Protein AF-A0A914S0Q6-F1 (afdb_monomer)

pLDDT: mean 93.95, std 5.85, range [51.94, 97.75]

Mean predicted aligned error: 3.21 Å

Secondary structure (DSSP, 8-state):
--HHHHHHHHHHHHHHS--SHHHHHHSPP-GGG--HHHIIIIIHHHHHHHHHHHHSS--HHHHHHHHHHHHTT--HHHHHHHHHHHHTTHHHHHHHHHHHHHHHHHHHHHTT-S--

Structure (mmCIF, N/CA/C/O backbone):
data_AF-A0A914S0Q6-F1
#
_entry.id   AF-A0A914S0Q6-F1
#
loop_
_atom_site.group_PDB
_atom_site.id
_atom_site.type_symbol
_atom_site.label_atom_id
_atom_site.label_alt_id
_atom_site.label_comp_id
_atom_site.label_asym_id
_atom_site.label_entity_id
_atom_site.label_seq_id
_atom_site.pdbx_PDB_ins_code
_atom_site.Cartn_x
_atom_site.Cartn_y
_atom_site.Cartn_z
_atom_site.occupancy
_atom_site.B_iso_or_equiv
_atom_site.auth_seq_id
_atom_site.auth_comp_id
_atom_site.auth_asym_id
_atom_site.auth_atom_id
_atom_site.pdbx_PDB_model_num
ATOM 1 N N . MET A 1 1 ? 17.007 1.506 -22.655 1.00 70.44 1 MET A N 1
ATOM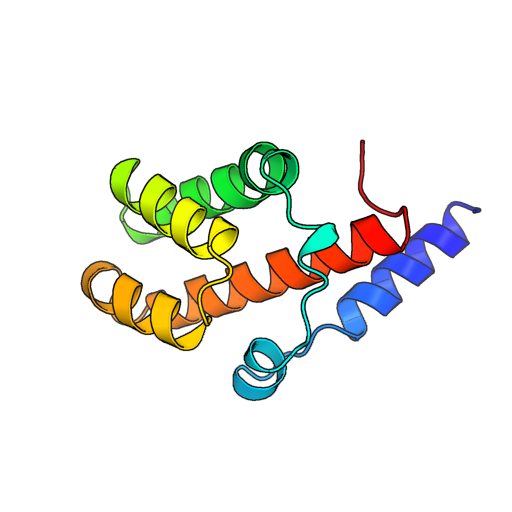 2 C CA . MET A 1 1 ? 15.605 1.908 -22.461 1.00 70.44 1 MET A CA 1
ATOM 3 C C . MET A 1 1 ? 15.502 3.384 -22.775 1.00 70.44 1 MET A C 1
ATOM 5 O O . MET A 1 1 ? 16.062 4.198 -22.043 1.00 70.44 1 MET A O 1
ATOM 9 N N . THR A 1 2 ? 14.873 3.718 -23.891 1.00 89.75 2 THR A N 1
ATOM 10 C CA . THR A 1 2 ? 14.576 5.104 -24.251 1.00 89.75 2 THR A CA 1
ATOM 11 C C . THR A 1 2 ? 13.483 5.662 -23.326 1.00 89.75 2 THR A C 1
ATOM 13 O O . THR A 1 2 ? 12.755 4.897 -22.681 1.00 89.75 2 THR A O 1
ATOM 16 N N . PRO A 1 3 ? 13.339 6.994 -23.216 1.00 88.88 3 PRO A N 1
ATOM 17 C CA . PRO A 1 3 ? 12.239 7.596 -22.462 1.00 88.88 3 PRO A CA 1
ATOM 18 C C . PRO A 1 3 ? 10.852 7.145 -22.950 1.00 88.88 3 PRO A C 1
ATOM 20 O O . PRO A 1 3 ? 9.942 6.972 -22.139 1.00 88.88 3 PRO A O 1
ATOM 23 N N . GLU A 1 4 ? 10.702 6.922 -24.256 1.00 91.69 4 GLU A N 1
ATOM 24 C CA . GLU A 1 4 ? 9.459 6.473 -24.892 1.00 91.69 4 GLU A CA 1
ATOM 25 C C . GLU A 1 4 ? 9.143 5.015 -24.550 1.00 91.69 4 GLU A C 1
ATOM 27 O O . GLU A 1 4 ? 8.035 4.726 -24.099 1.00 91.69 4 GLU A O 1
ATOM 32 N N . GLU A 1 5 ? 10.134 4.120 -24.643 1.00 91.81 5 GLU A N 1
ATOM 33 C CA . GLU A 1 5 ? 10.008 2.724 -24.205 1.00 91.81 5 GLU A CA 1
ATOM 34 C C . GLU A 1 5 ? 9.627 2.647 -22.724 1.00 91.81 5 GLU A C 1
ATOM 36 O O . GLU A 1 5 ? 8.695 1.937 -22.352 1.00 91.81 5 GLU A O 1
ATOM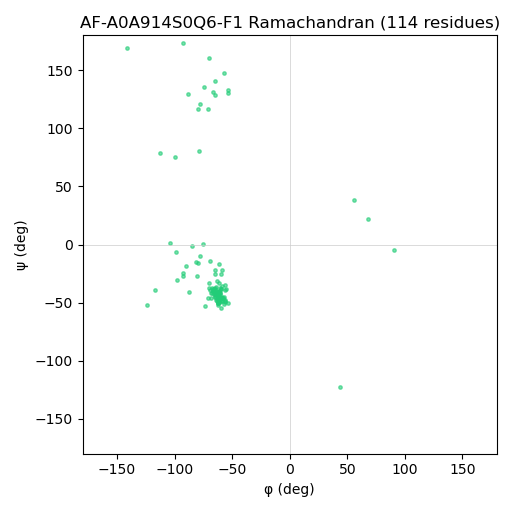 41 N N . ARG A 1 6 ? 10.291 3.438 -21.867 1.00 90.38 6 ARG A N 1
ATOM 42 C CA . ARG A 1 6 ? 9.985 3.483 -20.431 1.00 90.38 6 ARG A CA 1
ATOM 43 C C . ARG A 1 6 ? 8.543 3.908 -20.174 1.00 90.38 6 ARG A C 1
ATOM 45 O O . ARG A 1 6 ? 7.871 3.329 -19.322 1.00 90.38 6 ARG A O 1
ATOM 52 N N . LYS A 1 7 ? 8.077 4.943 -20.877 1.00 92.19 7 LYS A N 1
ATOM 53 C CA . LYS A 1 7 ? 6.711 5.456 -20.743 1.00 92.19 7 LYS A CA 1
ATOM 54 C C . LYS A 1 7 ? 5.688 4.407 -21.178 1.00 92.19 7 LYS A C 1
ATOM 56 O O . LYS A 1 7 ? 4.691 4.237 -20.479 1.00 92.19 7 LYS A O 1
ATOM 61 N N . GLN A 1 8 ? 5.951 3.700 -22.276 1.00 94.75 8 GLN A N 1
ATOM 62 C CA . GLN A 1 8 ? 5.081 2.629 -22.750 1.00 94.75 8 GLN A CA 1
ATOM 63 C C . GLN A 1 8 ? 5.003 1.490 -21.728 1.00 94.75 8 GLN A C 1
ATOM 65 O O . GLN A 1 8 ? 3.907 1.123 -21.326 1.00 94.75 8 GLN A O 1
ATOM 70 N N . MET A 1 9 ? 6.138 1.035 -21.189 1.00 94.06 9 MET A N 1
ATOM 71 C CA . MET A 1 9 ? 6.154 -0.021 -20.168 1.00 94.06 9 MET A CA 1
ATOM 72 C C . MET A 1 9 ? 5.388 0.359 -18.893 1.00 94.06 9 MET A C 1
ATOM 74 O O . MET A 1 9 ? 4.731 -0.488 -18.294 1.00 94.06 9 MET A O 1
ATOM 78 N N . ILE A 1 10 ? 5.458 1.624 -18.461 1.00 94.19 10 ILE A N 1
ATOM 79 C CA . ILE A 1 10 ? 4.678 2.110 -17.310 1.00 94.19 10 ILE A CA 1
ATOM 80 C C . ILE A 1 10 ? 3.179 2.084 -17.625 1.00 94.19 10 ILE A C 1
ATOM 82 O O . ILE A 1 10 ? 2.385 1.692 -16.771 1.00 94.19 10 ILE A O 1
ATOM 86 N N . LYS A 1 11 ? 2.788 2.499 -18.834 1.00 95.00 11 LYS A N 1
ATOM 87 C CA . LYS A 1 11 ? 1.390 2.460 -19.270 1.00 95.00 11 LYS A CA 1
ATOM 88 C C . LYS A 1 11 ? 0.872 1.020 -19.298 1.00 95.00 11 LYS A C 1
ATOM 90 O O . LYS A 1 11 ? -0.138 0.743 -18.658 1.00 95.00 11 LYS A O 1
ATOM 95 N N . ASP A 1 12 ? 1.610 0.116 -19.937 1.00 95.75 12 ASP A N 1
ATOM 96 C CA . ASP A 1 12 ? 1.261 -1.306 -20.029 1.00 95.75 12 ASP A CA 1
ATOM 97 C C . ASP A 1 12 ? 1.164 -1.945 -18.638 1.00 95.75 12 ASP A C 1
ATOM 99 O O . ASP A 1 12 ? 0.287 -2.764 -18.376 1.00 95.75 12 ASP A O 1
ATOM 103 N N . LEU A 1 13 ? 2.047 -1.554 -17.713 1.00 95.00 13 LEU A N 1
ATOM 104 C CA . LEU A 1 13 ? 1.980 -1.999 -16.326 1.00 95.00 13 LEU A CA 1
ATOM 105 C C . LEU A 1 13 ? 0.666 -1.572 -15.659 1.00 95.00 13 LEU A C 1
ATOM 107 O O . LEU A 1 13 ? 0.002 -2.401 -15.047 1.00 95.00 13 LEU A O 1
ATOM 111 N N . ILE A 1 14 ? 0.287 -0.297 -15.773 1.00 94.25 14 ILE A N 1
ATOM 112 C CA . ILE A 1 14 ? -0.948 0.219 -15.167 1.00 94.25 14 ILE A CA 1
ATOM 113 C C . ILE A 1 14 ? -2.177 -0.476 -15.761 1.00 94.25 14 ILE A C 1
ATOM 115 O O . ILE A 1 14 ? -3.074 -0.858 -15.012 1.00 94.25 14 ILE A O 1
ATOM 119 N N . GLU A 1 15 ? -2.206 -0.672 -17.080 1.00 95.19 15 GLU A N 1
ATOM 120 C CA . GLU A 1 15 ? -3.313 -1.330 -17.786 1.00 95.19 15 GLU A CA 1
ATOM 121 C C . GLU A 1 15 ? -3.470 -2.809 -17.405 1.00 95.19 15 GLU A C 1
ATOM 123 O O . GLU A 1 15 ? -4.573 -3.347 -17.468 1.00 95.19 15 GLU A O 1
ATOM 128 N N . ARG A 1 16 ? -2.394 -3.465 -16.956 1.00 94.69 16 ARG A N 1
ATOM 129 C CA . ARG A 1 16 ? -2.424 -4.860 -16.490 1.00 94.69 16 ARG A CA 1
ATOM 130 C C . ARG A 1 16 ? -2.942 -5.035 -15.065 1.00 94.69 16 ARG A C 1
ATOM 132 O O . ARG A 1 16 ? -3.230 -6.168 -14.685 1.00 94.69 16 ARG A O 1
ATOM 139 N N . ILE A 1 17 ? -3.019 -3.972 -14.263 1.00 96.25 17 ILE A N 1
ATOM 140 C CA . ILE A 1 17 ? -3.495 -4.072 -12.878 1.00 96.25 17 ILE A CA 1
ATOM 141 C C . ILE A 1 17 ? -5.024 -4.173 -12.892 1.00 96.25 17 ILE A C 1
ATOM 143 O O . ILE A 1 17 ? -5.672 -3.225 -13.350 1.00 96.25 17 ILE A O 1
ATOM 147 N N . PRO A 1 18 ? -5.614 -5.256 -12.347 1.00 96.75 18 PRO A N 1
ATOM 148 C CA . PRO A 1 18 ? -7.059 -5.429 -12.353 1.00 96.75 18 PRO A CA 1
ATOM 149 C C . PRO A 1 18 ? -7.801 -4.272 -11.682 1.00 96.75 18 PRO A C 1
ATOM 151 O O . PRO A 1 18 ? -7.318 -3.634 -10.739 1.00 96.75 18 PRO A O 1
ATOM 154 N N . THR A 1 19 ? -9.000 -3.994 -12.183 1.00 92.38 19 THR A N 1
ATOM 155 C CA . THR A 1 19 ? -9.909 -2.988 -11.620 1.00 92.38 19 THR A CA 1
ATOM 156 C C . THR A 1 19 ? -10.963 -3.613 -10.715 1.00 92.38 19 THR A C 1
ATOM 158 O O . THR A 1 19 ? -11.387 -2.960 -9.763 1.00 92.38 19 THR A O 1
ATOM 161 N N . ALA A 1 20 ? -11.362 -4.859 -10.986 1.00 95.56 20 ALA A N 1
ATOM 162 C CA . ALA A 1 20 ? -12.289 -5.616 -10.159 1.00 95.56 20 ALA A CA 1
ATOM 163 C C . ALA A 1 20 ? -11.598 -6.106 -8.880 1.00 95.56 20 ALA A C 1
ATOM 165 O O . ALA A 1 20 ? -10.479 -6.616 -8.929 1.00 95.56 20 ALA A O 1
ATOM 166 N N . LYS A 1 21 ? -12.274 -5.966 -7.734 1.00 94.88 21 LYS A N 1
ATOM 167 C CA . LYS A 1 21 ? -11.742 -6.326 -6.410 1.00 94.88 21 LYS A CA 1
ATOM 168 C C . LYS A 1 21 ? -11.284 -7.784 -6.344 1.00 94.88 21 LYS A C 1
ATOM 170 O O . LYS A 1 21 ? -10.166 -8.037 -5.911 1.00 94.88 21 LYS A O 1
ATOM 175 N N . ASP A 1 22 ? -12.115 -8.714 -6.804 1.00 96.25 22 ASP A N 1
ATOM 176 C CA . ASP A 1 22 ? -11.824 -10.147 -6.699 1.00 96.25 22 ASP A CA 1
ATOM 177 C C . ASP A 1 22 ? -10.598 -10.537 -7.538 1.00 96.25 22 ASP A C 1
ATOM 179 O O . ASP A 1 22 ? -9.703 -11.230 -7.058 1.00 96.25 22 ASP A O 1
ATOM 183 N N . GLU A 1 23 ? -10.498 -10.014 -8.764 1.00 97.31 23 GLU A N 1
ATOM 184 C CA . GLU A 1 23 ? -9.331 -10.213 -9.633 1.00 97.31 23 GLU A CA 1
ATOM 185 C C . GLU A 1 23 ? -8.071 -9.560 -9.059 1.00 97.31 23 GLU A C 1
ATOM 187 O O . GLU A 1 23 ? -6.978 -10.117 -9.138 1.00 97.31 23 GLU A O 1
ATOM 192 N N . LEU A 1 24 ? -8.223 -8.377 -8.462 1.00 97.38 24 LEU A N 1
ATOM 193 C CA . LEU A 1 24 ? -7.140 -7.641 -7.828 1.00 97.38 24 LEU A CA 1
ATOM 194 C C . LEU A 1 24 ? -6.592 -8.400 -6.614 1.00 97.38 24 LEU A C 1
ATOM 196 O O . LEU A 1 24 ? -5.377 -8.508 -6.461 1.00 97.38 24 LEU A O 1
ATOM 200 N N . PHE A 1 25 ? -7.468 -8.934 -5.761 1.00 97.50 25 PHE A N 1
ATOM 201 C CA . PHE A 1 25 ? -7.083 -9.696 -4.571 1.00 97.50 25 PHE A CA 1
ATOM 202 C C . PHE A 1 25 ? -6.477 -11.054 -4.939 1.00 97.50 25 PHE A C 1
ATOM 204 O O . PHE A 1 25 ? -5.544 -11.499 -4.275 1.00 97.50 25 PHE A O 1
ATOM 211 N N . ALA A 1 26 ? -6.937 -11.669 -6.032 1.00 97.00 26 ALA A N 1
ATOM 212 C CA . ALA A 1 26 ? -6.360 -12.895 -6.578 1.00 97.00 26 ALA A CA 1
ATOM 213 C C . ALA A 1 26 ? -5.055 -12.671 -7.371 1.00 97.00 26 ALA A C 1
ATOM 215 O O . ALA A 1 26 ? -4.385 -13.641 -7.737 1.00 97.00 26 ALA A O 1
ATOM 216 N N . PHE A 1 27 ? -4.680 -11.419 -7.663 1.00 96.75 27 PHE A N 1
ATOM 217 C CA . PHE A 1 27 ? -3.504 -11.123 -8.475 1.00 96.75 27 PHE A CA 1
ATOM 218 C C . PHE A 1 27 ? -2.209 -11.568 -7.766 1.00 96.75 27 PHE A C 1
ATOM 220 O O . PHE A 1 27 ? -1.960 -11.176 -6.621 1.00 96.75 27 PHE A O 1
ATOM 227 N N . PRO A 1 28 ? -1.329 -12.337 -8.433 1.00 93.25 28 PRO A N 1
ATOM 228 C CA . PRO A 1 28 ? -0.103 -12.829 -7.819 1.00 93.25 28 PRO A CA 1
ATOM 229 C C . PRO A 1 28 ? 0.911 -11.698 -7.602 1.00 93.25 28 PRO A C 1
ATOM 231 O O . PRO A 1 28 ? 1.441 -11.119 -8.550 1.00 93.25 28 PRO A O 1
ATOM 234 N N . ILE A 1 29 ? 1.234 -11.418 -6.338 1.00 94.25 29 ILE A N 1
ATOM 235 C CA . ILE A 1 29 ? 2.275 -10.451 -5.968 1.00 94.25 29 ILE A CA 1
ATOM 236 C C . ILE A 1 29 ? 3.637 -11.149 -5.895 1.00 94.25 29 ILE A C 1
ATOM 238 O O . ILE A 1 29 ? 3.815 -12.146 -5.190 1.00 94.25 29 ILE A O 1
ATOM 242 N N . HIS A 1 30 ? 4.642 -10.577 -6.562 1.00 92.44 30 HIS A N 1
ATOM 243 C CA . HIS A 1 30 ? 6.034 -10.998 -6.417 1.00 92.44 30 HIS A CA 1
ATOM 244 C C . HIS A 1 30 ? 6.612 -10.417 -5.118 1.00 92.44 30 HIS A C 1
ATOM 246 O O . HIS A 1 30 ? 7.300 -9.392 -5.111 1.00 92.44 30 HIS A O 1
ATOM 252 N N . TRP A 1 31 ? 6.308 -11.070 -3.993 1.00 94.12 31 TRP A N 1
ATOM 253 C CA . TRP A 1 31 ? 6.669 -10.622 -2.641 1.00 94.12 31 TRP A CA 1
ATOM 254 C C . TRP A 1 31 ? 8.173 -10.454 -2.409 1.00 94.12 31 TRP A C 1
ATOM 256 O O . TRP A 1 31 ? 8.586 -9.697 -1.542 1.00 94.12 31 TRP A O 1
ATOM 266 N N . ASN A 1 32 ? 9.005 -11.118 -3.204 1.00 93.25 32 ASN A N 1
ATOM 267 C CA . ASN A 1 32 ? 10.456 -10.936 -3.246 1.00 93.25 32 ASN A CA 1
ATOM 268 C C . ASN A 1 32 ? 10.889 -9.510 -3.645 1.00 93.25 32 ASN A C 1
ATOM 270 O O . ASN A 1 32 ? 12.026 -9.141 -3.372 1.00 93.25 32 ASN A O 1
ATOM 274 N N . TYR A 1 33 ? 10.003 -8.700 -4.235 1.00 92.62 33 TYR A N 1
ATOM 275 C CA . TYR A 1 33 ? 10.238 -7.271 -4.483 1.00 92.62 33 TYR A CA 1
ATOM 276 C C . TYR A 1 33 ? 9.587 -6.347 -3.443 1.00 92.62 33 TYR A C 1
ATOM 278 O O . TYR A 1 33 ? 9.840 -5.144 -3.47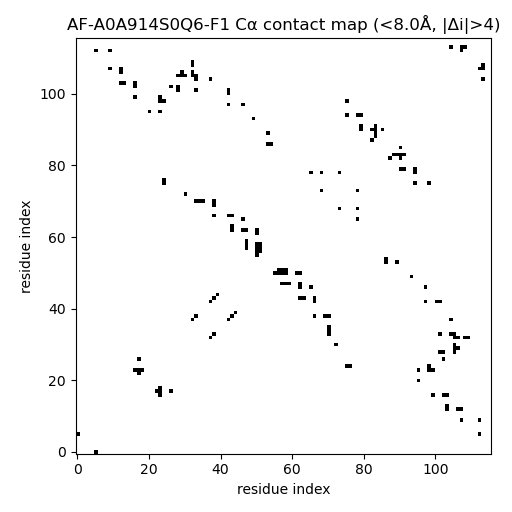6 1.00 92.62 33 TYR A O 1
ATOM 286 N N . VAL A 1 34 ? 8.783 -6.892 -2.524 1.00 93.06 34 VAL A N 1
ATOM 287 C CA . VAL A 1 34 ? 8.107 -6.173 -1.432 1.00 93.06 34 VAL A CA 1
ATOM 288 C C . VAL A 1 34 ? 8.920 -6.386 -0.154 1.00 93.06 34 VAL A C 1
ATOM 290 O O . VAL A 1 34 ? 8.587 -7.203 0.701 1.00 93.06 34 VAL A O 1
ATOM 293 N N . ASP A 1 35 ? 10.052 -5.692 -0.066 1.00 90.62 35 ASP A N 1
ATOM 294 C CA . ASP A 1 35 ? 10.940 -5.723 1.096 1.00 90.62 35 ASP A CA 1
ATOM 295 C C . ASP A 1 35 ? 10.625 -4.597 2.089 1.00 90.62 35 ASP A C 1
ATOM 297 O O . ASP A 1 35 ? 9.825 -3.695 1.827 1.00 90.62 35 ASP A O 1
ATOM 301 N N . LYS A 1 36 ? 11.294 -4.631 3.247 1.00 91.31 36 LYS A N 1
ATOM 302 C CA . LYS A 1 36 ? 11.153 -3.595 4.275 1.00 91.31 36 LYS A CA 1
ATOM 303 C C . LYS A 1 36 ? 11.436 -2.195 3.718 1.00 91.31 36 LYS A C 1
ATOM 305 O O . LYS A 1 36 ? 10.720 -1.258 4.039 1.00 91.31 36 LYS A O 1
ATOM 310 N N . THR A 1 37 ? 12.418 -2.059 2.828 1.00 92.19 37 THR A N 1
ATOM 311 C CA . THR A 1 37 ? 12.750 -0.776 2.196 1.00 92.19 37 THR A CA 1
ATOM 312 C C . THR A 1 37 ? 11.600 -0.235 1.345 1.00 92.19 37 THR A C 1
ATOM 314 O O . THR A 1 37 ? 11.300 0.953 1.424 1.00 92.19 37 THR A O 1
ATOM 317 N N . LEU A 1 38 ? 10.923 -1.077 0.555 1.00 92.25 38 LEU A N 1
ATOM 318 C CA . LEU A 1 38 ? 9.720 -0.686 -0.187 1.00 92.25 38 LEU A CA 1
ATOM 319 C C . LEU A 1 38 ? 8.611 -0.237 0.753 1.00 92.25 38 LEU A C 1
ATOM 321 O O . LEU A 1 38 ? 7.959 0.777 0.499 1.00 92.25 38 LEU A O 1
ATOM 325 N N . VAL A 1 39 ? 8.395 -1.001 1.822 1.00 94.75 39 VAL A N 1
ATOM 326 C CA . VAL A 1 39 ? 7.350 -0.697 2.793 1.00 94.75 39 VAL A CA 1
ATOM 327 C C . VAL A 1 39 ? 7.630 0.654 3.444 1.00 94.75 39 VAL A C 1
ATOM 329 O O . VAL A 1 39 ? 6.781 1.535 3.367 1.00 94.75 39 VAL A O 1
ATOM 332 N N . ASP A 1 40 ? 8.839 0.876 3.950 1.00 95.12 40 ASP A N 1
ATOM 333 C CA . ASP A 1 40 ? 9.218 2.115 4.632 1.00 95.12 40 ASP A CA 1
ATOM 334 C C . ASP A 1 40 ? 9.203 3.343 3.700 1.00 95.12 40 ASP A C 1
ATOM 336 O O . ASP A 1 40 ? 8.805 4.429 4.115 1.00 95.12 40 ASP A O 1
ATOM 340 N N . GLN A 1 41 ? 9.608 3.197 2.431 1.00 94.19 41 GLN A N 1
ATOM 341 C CA . GLN A 1 41 ? 9.748 4.332 1.503 1.00 94.19 41 GLN A CA 1
ATOM 342 C C . GLN A 1 41 ? 8.506 4.627 0.655 1.00 94.19 41 GLN A C 1
ATOM 344 O O . GLN A 1 41 ? 8.369 5.739 0.141 1.00 94.19 41 GLN A O 1
ATOM 349 N N . ARG A 1 42 ? 7.632 3.639 0.430 1.00 94.75 42 ARG A N 1
ATOM 350 C CA . ARG A 1 42 ? 6.498 3.757 -0.506 1.00 94.75 42 ARG A CA 1
ATOM 351 C C . ARG A 1 42 ? 5.169 3.466 0.171 1.00 94.75 42 ARG A C 1
ATOM 353 O O . ARG A 1 42 ? 4.263 4.292 0.089 1.00 94.75 42 ARG A O 1
ATOM 360 N N . VAL A 1 43 ? 5.056 2.324 0.850 1.00 95.12 43 VAL A N 1
ATOM 361 C CA . VAL A 1 43 ? 3.784 1.875 1.439 1.00 95.12 43 VAL A CA 1
ATOM 362 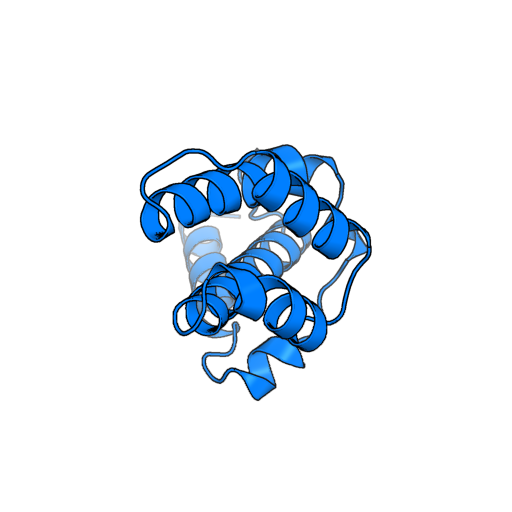C C . VAL A 1 43 ? 3.439 2.703 2.671 1.00 95.12 43 VAL A C 1
ATOM 364 O O . VAL A 1 43 ? 2.369 3.296 2.706 1.00 95.12 43 VAL A O 1
ATOM 367 N N . LYS A 1 44 ? 4.350 2.822 3.640 1.00 97.00 44 LYS A N 1
ATOM 368 C CA . LYS A 1 44 ? 4.132 3.539 4.901 1.00 97.00 44 LYS A CA 1
ATOM 369 C C . LYS A 1 44 ? 3.758 5.015 4.693 1.00 97.00 44 LYS A C 1
ATOM 371 O O . LYS A 1 44 ? 2.755 5.428 5.271 1.00 97.00 44 LYS A O 1
ATOM 376 N N . PRO A 1 45 ? 4.437 5.803 3.831 1.00 97.44 45 PRO A N 1
ATOM 377 C CA . PRO A 1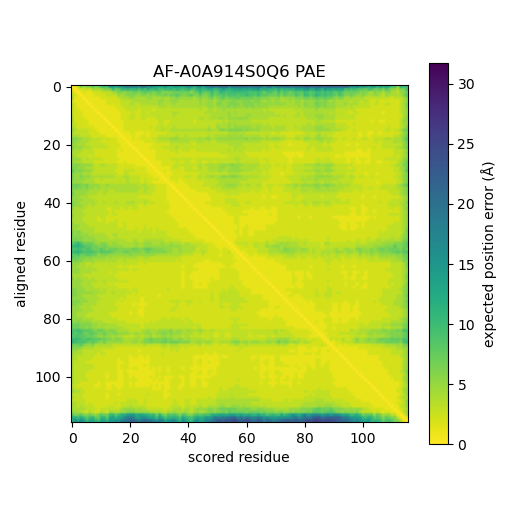 45 ? 4.024 7.182 3.557 1.00 97.44 45 PRO A CA 1
ATOM 378 C C . PRO A 1 45 ? 2.647 7.276 2.891 1.00 97.44 45 PRO A C 1
ATOM 380 O O . PRO A 1 45 ? 1.874 8.186 3.184 1.00 97.44 45 PRO A O 1
ATOM 383 N N . TRP A 1 46 ? 2.322 6.334 1.999 1.00 97.75 46 TRP A N 1
ATOM 384 C CA . TRP A 1 46 ? 1.011 6.294 1.356 1.00 97.75 46 TRP A CA 1
ATOM 385 C C . TRP A 1 46 ? -0.097 5.932 2.350 1.00 97.75 46 TRP A C 1
ATOM 387 O O . TRP A 1 46 ? -1.124 6.608 2.381 1.00 97.75 46 TRP A O 1
ATOM 397 N N . VAL A 1 47 ? 0.130 4.909 3.181 1.00 97.38 47 VAL A N 1
ATOM 398 C CA . VAL A 1 47 ? -0.798 4.458 4.225 1.00 97.38 47 VAL A CA 1
ATOM 399 C C . VAL A 1 47 ? -1.016 5.572 5.239 1.00 97.38 47 VAL A C 1
ATOM 401 O O . VAL A 1 47 ? -2.159 5.938 5.463 1.00 97.38 47 VAL A O 1
ATOM 404 N N . SER A 1 48 ? 0.052 6.174 5.771 1.00 97.69 48 SER A N 1
ATOM 405 C CA . SER A 1 48 ? -0.029 7.301 6.709 1.00 97.69 48 SER A CA 1
ATOM 406 C C . SER A 1 48 ? -0.879 8.439 6.159 1.00 97.69 48 SER A C 1
ATOM 408 O O . SER A 1 48 ? -1.851 8.828 6.800 1.00 97.69 48 SER A O 1
ATOM 410 N N . LYS A 1 49 ? -0.610 8.881 4.924 1.00 97.50 49 LYS A N 1
ATOM 411 C CA . LYS A 1 49 ? -1.427 9.911 4.280 1.00 97.50 49 LYS A CA 1
ATOM 412 C C . LYS A 1 49 ? -2.899 9.506 4.186 1.00 97.50 49 LYS A C 1
ATOM 414 O O . LYS A 1 49 ? -3.775 10.315 4.454 1.00 97.50 49 LYS A O 1
ATOM 419 N N . LYS A 1 50 ? -3.179 8.267 3.777 1.00 96.94 50 LYS A N 1
ATOM 420 C CA . LYS A 1 50 ? -4.553 7.789 3.588 1.00 96.94 50 LYS A CA 1
ATOM 421 C C . LYS A 1 50 ? -5.307 7.657 4.902 1.00 96.94 50 LYS A C 1
ATOM 423 O O . LYS A 1 50 ? -6.455 8.066 4.952 1.00 96.94 50 LYS A O 1
ATOM 428 N N . ILE A 1 51 ? -4.668 7.137 5.943 1.00 95.19 51 ILE A N 1
ATOM 429 C CA . ILE A 1 51 ? -5.255 7.054 7.278 1.00 95.19 51 ILE A CA 1
ATOM 430 C C . ILE A 1 51 ? -5.604 8.454 7.795 1.00 95.19 51 ILE A C 1
ATOM 432 O O . ILE A 1 51 ? -6.734 8.667 8.218 1.00 95.19 51 ILE A O 1
ATOM 436 N N . THR A 1 52 ? -4.704 9.430 7.653 1.00 96.12 52 THR A N 1
ATOM 437 C CA . THR A 1 52 ? -5.000 10.823 8.022 1.00 96.12 52 THR A CA 1
ATOM 438 C C . THR A 1 52 ? -6.115 11.438 7.180 1.00 96.12 52 THR A C 1
ATOM 440 O O . THR A 1 52 ? -6.966 12.126 7.732 1.00 96.12 52 THR A O 1
ATOM 443 N N . ASP A 1 53 ? -6.172 11.158 5.872 1.00 95.38 53 ASP A N 1
ATOM 444 C CA . ASP A 1 53 ? -7.273 11.614 5.009 1.00 95.38 53 ASP A CA 1
ATOM 445 C C . ASP A 1 53 ? -8.640 11.050 5.464 1.00 95.38 53 ASP A C 1
ATOM 447 O O . ASP A 1 53 ? -9.657 11.717 5.285 1.00 95.38 53 ASP A O 1
ATOM 451 N N . TYR A 1 54 ? -8.674 9.828 6.013 1.00 93.25 54 TYR A N 1
ATOM 452 C CA . TYR A 1 54 ? -9.910 9.150 6.423 1.00 93.25 54 TYR A CA 1
ATOM 453 C C . TYR A 1 54 ? -10.356 9.488 7.849 1.00 93.25 54 TYR A C 1
ATOM 455 O O . TYR A 1 54 ? -11.546 9.676 8.078 1.00 93.25 54 TYR A O 1
ATOM 463 N N . ILE A 1 55 ? -9.419 9.573 8.795 1.00 91.62 55 ILE A N 1
ATOM 464 C CA . ILE A 1 55 ? -9.715 9.792 10.221 1.00 91.62 55 ILE A CA 1
ATOM 465 C C . ILE A 1 55 ? -9.689 11.290 10.574 1.00 91.62 55 ILE A C 1
ATOM 467 O O . ILE A 1 55 ? -10.393 11.734 11.476 1.00 91.62 55 ILE A O 1
ATOM 471 N N . GLY A 1 56 ? -8.917 12.095 9.840 1.00 93.94 56 GLY A N 1
ATOM 472 C CA . GLY A 1 56 ? -8.701 13.517 10.122 1.00 93.94 56 GLY A CA 1
ATOM 473 C C . GLY A 1 56 ? -7.500 13.799 11.030 1.00 93.94 56 GLY A C 1
ATOM 474 O O . GLY A 1 56 ? -7.147 14.963 11.217 1.00 93.94 56 GLY A O 1
ATOM 475 N N . GLU A 1 57 ? -6.839 12.760 11.547 1.00 93.75 57 GLU A N 1
ATOM 476 C CA . GLU A 1 57 ? -5.639 12.867 12.381 1.00 93.75 57 GLU A CA 1
ATOM 477 C C . GLU A 1 57 ? -4.604 11.770 12.085 1.00 93.75 57 GLU A C 1
ATOM 479 O O . GLU A 1 57 ? -4.836 10.836 11.314 1.00 93.75 57 GLU A O 1
ATOM 484 N N . GLU A 1 58 ? -3.400 11.920 12.634 1.00 90.81 58 GLU A N 1
ATOM 485 C CA . GLU A 1 58 ? -2.340 10.925 12.481 1.00 90.81 58 GLU A CA 1
ATOM 486 C C . GLU A 1 58 ? -2.540 9.753 13.444 1.00 90.81 58 GLU A C 1
ATOM 488 O O . GLU A 1 58 ? -2.391 9.897 14.652 1.00 90.81 58 GLU A O 1
ATOM 493 N N . GLU A 1 59 ? -2.765 8.560 12.895 1.00 95.44 59 GLU A N 1
ATOM 494 C CA . GLU A 1 59 ? -2.901 7.323 13.671 1.00 95.44 59 GLU A CA 1
ATOM 495 C C . GLU A 1 59 ? -1.727 6.372 13.414 1.00 95.44 59 GLU A C 1
ATOM 497 O O . GLU A 1 59 ? -1.811 5.414 12.640 1.00 95.44 59 GLU A O 1
ATOM 502 N N . ALA A 1 60 ? -0.586 6.642 14.059 1.00 95.62 60 ALA A N 1
ATOM 503 C CA . ALA A 1 60 ? 0.658 5.892 13.845 1.00 95.62 60 ALA A CA 1
ATOM 504 C C . ALA A 1 60 ? 0.522 4.387 14.145 1.00 95.62 60 ALA A C 1
ATOM 506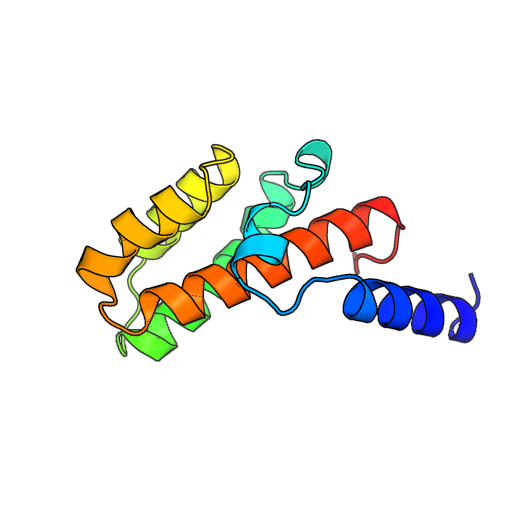 O O . ALA A 1 60 ? 1.100 3.564 13.435 1.00 95.62 60 ALA A O 1
ATOM 507 N N . SER A 1 61 ? -0.278 4.024 15.153 1.00 96.00 61 SER A N 1
ATOM 508 C CA . SER A 1 61 ? -0.511 2.626 15.536 1.00 96.00 61 SER A CA 1
ATOM 509 C C . SER A 1 61 ? -1.192 1.824 14.417 1.00 96.00 61 SER A C 1
ATOM 511 O O . SER A 1 61 ? -0.770 0.711 14.101 1.00 96.00 61 SER A O 1
ATOM 513 N N . LEU A 1 62 ? -2.190 2.418 13.755 1.00 95.44 62 LEU A N 1
ATOM 514 C CA . LEU A 1 62 ? -2.894 1.817 12.626 1.00 95.44 62 LEU A CA 1
ATOM 515 C C . LEU A 1 62 ? -1.997 1.728 11.388 1.00 95.44 62 LEU A C 1
ATOM 517 O O . LEU A 1 62 ? -2.013 0.723 10.674 1.00 95.44 62 LEU A O 1
ATOM 521 N N . VAL A 1 63 ? -1.178 2.755 11.149 1.00 97.19 63 VAL A N 1
ATOM 522 C CA . VAL A 1 63 ? -0.190 2.753 10.062 1.00 97.19 63 VAL A CA 1
ATOM 523 C C . VAL A 1 63 ? 0.805 1.606 10.232 1.00 97.19 63 VAL A C 1
ATOM 525 O O . VAL A 1 63 ? 1.040 0.858 9.279 1.00 97.19 63 VAL A O 1
ATOM 528 N N . ASP A 1 64 ? 1.373 1.451 11.429 1.00 96.69 64 ASP A N 1
ATOM 529 C CA . ASP A 1 64 ? 2.327 0.381 11.725 1.00 96.69 64 ASP A CA 1
ATOM 530 C C . ASP A 1 64 ? 1.662 -0.998 11.620 1.00 96.69 64 ASP A C 1
ATOM 532 O O . ASP A 1 64 ? 2.203 -1.880 10.950 1.00 96.69 64 ASP A O 1
ATOM 536 N N . PHE A 1 65 ? 0.439 -1.153 12.139 1.00 96.75 65 PHE A N 1
ATOM 537 C CA . PHE A 1 65 ? -0.349 -2.380 12.001 1.00 96.75 65 PHE A CA 1
ATOM 538 C C . PHE A 1 65 ? -0.559 -2.790 10.534 1.00 96.75 65 PHE A C 1
ATOM 540 O O . PHE A 1 65 ? -0.317 -3.943 10.166 1.00 96.75 65 PHE A O 1
ATOM 547 N N . VAL A 1 66 ? -0.962 -1.861 9.659 1.00 96.50 66 VAL A N 1
ATOM 548 C CA . VAL A 1 66 ? -1.122 -2.146 8.221 1.00 96.50 66 VAL A CA 1
ATOM 549 C C . VAL A 1 66 ? 0.217 -2.538 7.589 1.00 96.50 66 VAL A C 1
ATOM 551 O O . VAL A 1 66 ? 0.280 -3.509 6.830 1.00 96.50 66 VAL A O 1
ATOM 554 N N . CYS A 1 67 ? 1.301 -1.826 7.908 1.00 97.00 67 CYS A N 1
ATOM 555 C CA . CYS A 1 67 ? 2.630 -2.132 7.375 1.00 97.00 67 CYS A CA 1
ATOM 556 C C . CYS A 1 67 ? 3.103 -3.537 7.784 1.00 97.00 67 CYS A C 1
ATOM 558 O O . CYS A 1 67 ? 3.621 -4.281 6.948 1.00 97.00 67 CYS A O 1
ATOM 560 N N . GLU A 1 68 ? 2.872 -3.942 9.034 1.00 96.75 68 GLU A N 1
ATOM 561 C CA . GLU A 1 68 ? 3.187 -5.287 9.525 1.00 96.75 68 GLU A CA 1
ATOM 562 C C . GLU A 1 68 ? 2.404 -6.377 8.788 1.00 96.75 68 GLU A C 1
ATOM 564 O O . GLU A 1 68 ? 2.969 -7.417 8.427 1.00 96.75 68 GLU A O 1
ATOM 569 N N . LYS A 1 69 ? 1.118 -6.143 8.499 1.00 96.56 69 LYS A N 1
ATOM 570 C CA . LYS A 1 69 ? 0.285 -7.085 7.735 1.00 96.56 69 LYS A CA 1
ATOM 571 C C . LYS A 1 69 ? 0.801 -7.282 6.315 1.00 96.56 69 LYS A C 1
ATOM 573 O O . LYS A 1 69 ? 0.832 -8.423 5.844 1.00 96.56 69 LYS A O 1
ATOM 578 N N . VAL A 1 70 ? 1.243 -6.203 5.666 1.00 96.19 70 VAL A N 1
ATOM 579 C CA . VAL A 1 70 ? 1.861 -6.240 4.332 1.00 96.19 70 VAL A CA 1
ATOM 580 C C . VAL A 1 70 ? 3.175 -7.022 4.363 1.00 96.19 70 VAL A C 1
ATOM 582 O O . VAL A 1 70 ? 3.361 -7.921 3.545 1.00 96.19 70 VAL A O 1
ATOM 585 N N . ILE A 1 71 ? 4.063 -6.749 5.327 1.00 94.62 71 ILE A N 1
ATOM 586 C CA . ILE A 1 71 ? 5.336 -7.482 5.488 1.00 94.62 71 ILE A CA 1
ATOM 587 C C . ILE A 1 71 ? 5.084 -8.975 5.732 1.00 94.62 71 ILE A C 1
ATOM 589 O O . ILE A 1 71 ? 5.786 -9.831 5.189 1.00 94.62 71 ILE A O 1
ATOM 593 N N . SER A 1 72 ? 4.042 -9.289 6.502 1.00 95.88 72 SER A N 1
ATOM 594 C CA . SER A 1 72 ? 3.616 -10.659 6.801 1.00 95.88 72 SER A CA 1
ATOM 595 C C . SER A 1 72 ? 2.899 -11.344 5.633 1.00 95.88 72 SER A C 1
ATOM 597 O O . SER A 1 72 ? 2.495 -12.497 5.771 1.00 95.88 72 SER A O 1
ATOM 599 N N . LYS A 1 73 ? 2.746 -10.664 4.485 1.00 95.94 73 LYS A N 1
ATOM 600 C CA . LYS A 1 73 ? 2.074 -11.176 3.278 1.00 95.94 73 LYS A CA 1
ATOM 601 C C . LYS A 1 73 ? 0.651 -11.644 3.582 1.00 95.94 73 LYS A C 1
ATOM 603 O O . LYS A 1 73 ? 0.204 -12.682 3.098 1.00 95.94 73 LYS A O 1
ATOM 608 N N . THR A 1 74 ? -0.027 -10.899 4.453 1.00 96.81 74 THR A N 1
ATOM 609 C CA . THR A 1 74 ? -1.378 -11.236 4.897 1.00 96.81 74 THR A CA 1
ATOM 610 C C . THR A 1 74 ? -2.340 -11.144 3.721 1.00 96.81 74 THR A C 1
ATOM 612 O O . THR A 1 74 ? -2.237 -10.236 2.898 1.00 96.81 74 THR A O 1
ATOM 615 N N . ASP A 1 75 ? -3.284 -12.081 3.669 1.00 96.50 75 ASP A N 1
ATOM 616 C CA . ASP A 1 75 ? -4.361 -12.080 2.688 1.00 96.50 75 ASP A CA 1
ATOM 617 C C . ASP A 1 75 ? -5.132 -10.738 2.700 1.00 96.50 75 ASP A C 1
ATOM 619 O O . ASP A 1 75 ? -5.481 -10.247 3.782 1.00 96.50 75 ASP A O 1
ATOM 623 N N . PRO A 1 76 ? -5.398 -10.124 1.531 1.00 97.00 76 PRO A N 1
ATOM 624 C CA . PRO A 1 76 ? -6.021 -8.805 1.451 1.00 97.00 76 PRO A CA 1
ATOM 625 C C . PRO A 1 76 ? -7.435 -8.776 2.034 1.00 97.00 76 PRO A C 1
ATOM 627 O O . PRO A 1 76 ? -7.827 -7.760 2.609 1.00 97.00 76 PRO A O 1
ATOM 630 N N . GLN A 1 77 ? -8.187 -9.879 1.956 1.00 97.06 77 GLN A N 1
ATOM 631 C CA . GLN A 1 77 ? -9.516 -9.968 2.554 1.00 97.06 77 GLN A CA 1
ATOM 632 C C . GLN A 1 77 ? -9.424 -9.932 4.081 1.00 97.06 77 GLN A C 1
ATOM 634 O O . GLN A 1 77 ? -10.243 -9.286 4.732 1.00 97.06 77 GLN A O 1
ATOM 639 N N . LYS A 1 78 ? -8.396 -10.562 4.658 1.00 97.06 78 LYS A N 1
ATOM 640 C CA . LYS A 1 78 ? -8.143 -10.491 6.101 1.00 97.06 78 LYS A CA 1
ATOM 641 C C . LYS A 1 78 ? -7.720 -9.089 6.542 1.00 97.06 78 LYS A C 1
ATOM 643 O O . LYS A 1 78 ? -8.206 -8.616 7.563 1.00 97.06 78 LYS A O 1
ATOM 648 N N . ILE A 1 79 ? -6.864 -8.411 5.770 1.00 97.00 79 ILE A N 1
ATOM 649 C CA . ILE A 1 79 ? -6.513 -7.006 6.041 1.00 97.00 79 ILE A CA 1
ATOM 650 C C . ILE A 1 79 ? -7.772 -6.137 6.005 1.00 97.00 79 ILE A C 1
ATOM 652 O O . ILE A 1 79 ? -7.988 -5.343 6.913 1.00 97.00 79 ILE A O 1
ATOM 656 N N . LEU A 1 80 ? -8.623 -6.313 4.992 1.00 97.38 80 LEU A N 1
ATOM 657 C CA . LEU A 1 80 ? -9.889 -5.596 4.882 1.00 97.38 80 LEU A CA 1
ATOM 658 C C . LEU A 1 80 ? -10.775 -5.805 6.112 1.00 97.38 80 LEU A C 1
ATOM 660 O O . LEU A 1 80 ? -11.230 -4.826 6.689 1.00 97.38 80 LEU A O 1
ATOM 664 N N . SER A 1 81 ? -10.977 -7.049 6.547 1.00 96.62 81 SER A N 1
ATOM 665 C CA . SER A 1 81 ? -11.770 -7.337 7.746 1.00 96.62 81 SER A CA 1
ATOM 666 C C . SER A 1 81 ? -11.194 -6.702 9.015 1.00 96.62 81 SER A C 1
ATOM 668 O O . SER A 1 81 ? -11.957 -6.158 9.807 1.00 96.62 81 SER A O 1
ATOM 670 N N . ASP A 1 82 ? -9.871 -6.733 9.197 1.00 95.50 82 ASP A N 1
ATOM 671 C CA . ASP A 1 82 ? -9.220 -6.136 10.369 1.00 95.50 82 ASP A CA 1
ATOM 672 C C . ASP A 1 82 ? -9.368 -4.598 10.380 1.00 95.50 82 ASP A C 1
ATOM 674 O O . ASP A 1 82 ? -9.602 -4.003 11.430 1.00 95.50 82 ASP A O 1
ATOM 678 N N . ILE A 1 83 ? -9.255 -3.952 9.213 1.00 94.50 83 ILE A N 1
ATOM 679 C CA . ILE A 1 83 ? -9.320 -2.487 9.063 1.00 94.50 83 ILE A CA 1
ATOM 680 C C . ILE A 1 83 ? -10.761 -1.960 9.044 1.00 94.50 83 ILE A C 1
ATOM 682 O O . ILE A 1 83 ? -11.003 -0.832 9.472 1.00 94.50 83 ILE A O 1
ATOM 686 N N . ALA A 1 84 ? -11.728 -2.772 8.612 1.00 95.38 84 ALA A N 1
ATOM 687 C CA . ALA A 1 84 ? -13.148 -2.416 8.613 1.00 95.38 84 ALA A CA 1
ATOM 688 C C . ALA A 1 84 ? -13.687 -2.097 10.013 1.00 95.38 84 ALA A C 1
ATOM 690 O O . ALA A 1 84 ? -14.620 -1.320 10.124 1.00 95.38 84 ALA A O 1
ATOM 691 N N . MET A 1 85 ? -13.077 -2.621 11.082 1.00 91.44 85 MET A N 1
ATOM 692 C CA . MET A 1 85 ? -13.458 -2.271 12.459 1.00 91.44 85 MET A CA 1
ATOM 693 C C . MET A 1 85 ? -13.111 -0.825 12.852 1.00 91.44 85 MET A C 1
ATOM 695 O O . MET A 1 85 ? -13.547 -0.370 13.906 1.00 91.44 85 MET A O 1
ATOM 699 N N . VAL A 1 86 ? -12.273 -0.142 12.063 1.00 91.69 86 VAL A N 1
ATOM 700 C CA . VAL A 1 86 ? -11.787 1.218 12.344 1.00 91.69 86 VAL A CA 1
ATOM 701 C C . VAL A 1 86 ? -12.237 2.213 11.277 1.00 91.69 86 VAL A C 1
ATOM 703 O O . VAL A 1 86 ? -12.563 3.346 11.608 1.00 91.69 86 VAL A O 1
ATOM 706 N N . LEU A 1 87 ? -12.230 1.808 10.002 1.00 93.12 87 LEU A N 1
ATOM 707 C CA . LEU A 1 87 ? -12.568 2.680 8.869 1.00 93.12 87 LEU A CA 1
ATOM 708 C C . LEU A 1 87 ? -13.968 2.435 8.284 1.00 93.12 87 LEU A C 1
ATOM 710 O O . LEU A 1 87 ? -14.309 3.081 7.295 1.00 93.12 87 LEU A O 1
ATOM 714 N N . ASP A 1 88 ? -14.749 1.507 8.844 1.00 92.88 88 ASP A N 1
ATOM 715 C CA . ASP A 1 88 ? -16.094 1.144 8.380 1.00 92.88 88 ASP A CA 1
ATOM 716 C C . ASP A 1 88 ? -16.163 1.016 6.839 1.00 92.88 88 ASP A C 1
ATOM 718 O O . ASP A 1 88 ? -15.396 0.259 6.229 1.00 92.88 88 ASP A O 1
ATOM 722 N N . ASP A 1 89 ? -17.044 1.786 6.194 1.00 90.56 89 ASP A N 1
ATOM 723 C CA . ASP A 1 89 ? -17.308 1.753 4.751 1.00 90.56 89 ASP A CA 1
ATOM 724 C C . ASP A 1 89 ? -16.099 2.182 3.888 1.00 90.56 89 ASP A C 1
ATOM 726 O O . ASP A 1 89 ? -15.992 1.794 2.721 1.00 90.56 89 ASP A O 1
ATOM 730 N N . GLU A 1 90 ? -15.141 2.934 4.443 1.00 93.75 90 GLU A N 1
ATOM 731 C CA . GLU A 1 90 ? -13.944 3.390 3.716 1.00 93.75 90 GLU A CA 1
ATOM 732 C C . GLU A 1 90 ? -12.845 2.318 3.634 1.00 93.75 90 GLU A C 1
ATOM 734 O O . GLU A 1 90 ? -11.926 2.414 2.806 1.00 93.75 90 GLU A O 1
ATOM 739 N N . ALA A 1 91 ? -12.937 1.257 4.443 1.00 95.94 91 ALA A N 1
ATOM 740 C CA . ALA A 1 91 ? -11.917 0.214 4.506 1.00 95.94 91 ALA A CA 1
ATOM 741 C C . ALA A 1 91 ? -11.727 -0.505 3.163 1.00 95.94 91 ALA A C 1
ATOM 743 O O . ALA A 1 91 ? -10.594 -0.779 2.756 1.00 95.94 91 ALA A O 1
ATOM 744 N N . GLU A 1 92 ? -12.813 -0.782 2.435 1.00 96.12 92 GLU A N 1
ATOM 745 C CA . GLU A 1 92 ? -12.729 -1.468 1.142 1.00 96.12 92 GLU A CA 1
ATOM 746 C C . GLU A 1 92 ? -11.953 -0.637 0.122 1.00 96.12 92 GLU A C 1
ATOM 748 O O . GLU A 1 92 ? -11.014 -1.129 -0.512 1.00 96.12 92 GLU A O 1
ATOM 753 N N . VAL A 1 93 ? -12.299 0.644 0.009 1.00 96.19 93 VAL A N 1
ATOM 754 C CA . VAL A 1 93 ? -11.642 1.573 -0.912 1.00 96.19 93 VAL A CA 1
ATOM 755 C C . VAL A 1 93 ? -10.166 1.731 -0.550 1.00 96.19 93 VAL A C 1
ATOM 757 O O . VAL A 1 93 ? -9.310 1.753 -1.444 1.00 96.19 93 VAL A O 1
ATOM 760 N N . PHE A 1 94 ? -9.855 1.809 0.745 1.00 97.31 94 PHE A N 1
ATOM 761 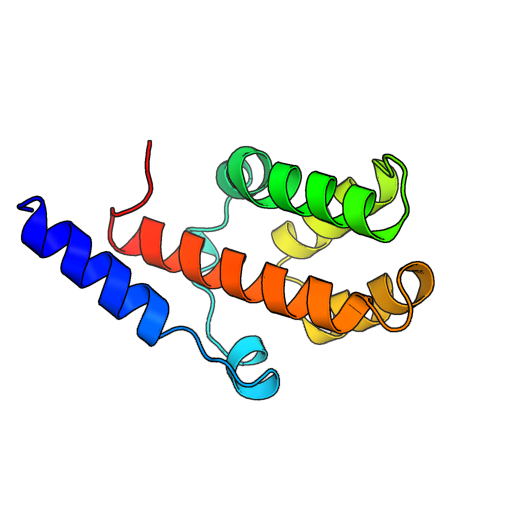C CA . PHE A 1 94 ? -8.486 1.867 1.244 1.00 97.31 94 PHE A CA 1
ATOM 762 C C . PHE A 1 94 ? -7.680 0.626 0.837 1.00 97.31 94 PHE A C 1
ATOM 764 O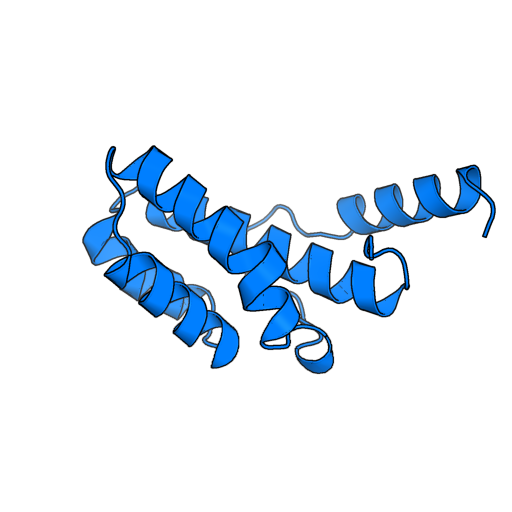 O . PHE A 1 94 ? -6.640 0.766 0.184 1.00 97.31 94 PHE A O 1
ATOM 771 N N . VAL A 1 95 ? -8.167 -0.583 1.143 1.00 97.50 95 VAL A N 1
ATOM 772 C CA . VAL A 1 95 ? -7.435 -1.829 0.859 1.00 97.50 95 VAL A CA 1
ATOM 773 C C . VAL A 1 95 ? -7.301 -2.071 -0.642 1.00 97.50 95 VAL A C 1
ATOM 775 O O . VAL A 1 95 ? -6.217 -2.430 -1.097 1.00 97.50 95 VAL A O 1
ATOM 778 N N . VAL A 1 96 ? -8.336 -1.794 -1.442 1.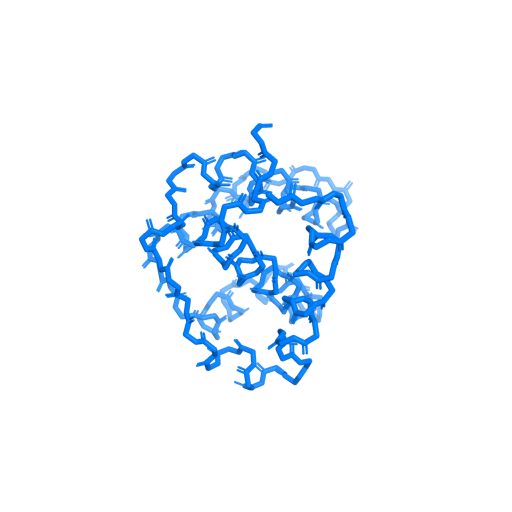00 97.56 96 VAL A N 1
ATOM 779 C CA . VAL A 1 96 ? -8.260 -1.889 -2.910 1.00 97.56 96 VAL A CA 1
ATOM 780 C C . VAL A 1 96 ? -7.168 -0.972 -3.458 1.00 97.56 96 VAL A C 1
ATOM 782 O O . VAL A 1 96 ? -6.322 -1.404 -4.244 1.00 97.56 96 VAL A O 1
ATOM 785 N N . LYS A 1 97 ? -7.126 0.298 -3.037 1.00 97.38 97 LYS A N 1
ATOM 786 C CA . LYS A 1 97 ? -6.091 1.230 -3.510 1.00 97.38 97 LYS A CA 1
ATOM 787 C C . LYS A 1 97 ? -4.694 0.824 -3.035 1.00 97.38 97 LYS A C 1
ATOM 789 O O . LYS A 1 97 ? -3.744 0.926 -3.813 1.00 97.38 97 LYS A O 1
ATOM 794 N N . MET A 1 98 ? -4.574 0.330 -1.805 1.00 97.44 98 MET A N 1
ATOM 795 C CA . MET A 1 98 ? -3.313 -0.169 -1.259 1.00 97.44 98 MET A CA 1
ATOM 796 C C . MET A 1 98 ? -2.804 -1.380 -2.047 1.00 97.44 98 MET A C 1
ATOM 798 O O . MET A 1 98 ? -1.630 -1.437 -2.407 1.00 97.44 98 MET A O 1
ATOM 802 N N . TRP A 1 99 ? -3.679 -2.332 -2.369 1.00 97.75 99 TRP A N 1
ATOM 803 C CA . TRP A 1 99 ? -3.298 -3.532 -3.111 1.00 97.75 99 TRP A CA 1
ATOM 804 C C . TRP A 1 99 ? -2.853 -3.201 -4.539 1.00 97.75 99 TRP A C 1
ATOM 806 O O . TRP A 1 99 ? -1.845 -3.725 -5.014 1.00 97.75 99 TRP A O 1
ATOM 816 N N . ARG A 1 100 ? -3.517 -2.236 -5.197 1.00 97.50 100 ARG A N 1
ATOM 817 C CA . ARG A 1 100 ? -3.074 -1.702 -6.501 1.00 97.50 100 ARG A CA 1
ATOM 818 C C . ARG A 1 100 ? -1.683 -1.079 -6.422 1.00 97.50 100 ARG A C 1
ATOM 820 O O . ARG A 1 100 ? -0.873 -1.305 -7.319 1.00 97.50 100 ARG A O 1
ATOM 827 N N . LEU A 1 101 ? -1.393 -0.326 -5.358 1.00 96.50 101 LEU A N 1
ATOM 828 C CA . LEU A 1 101 ? -0.058 0.225 -5.118 1.00 96.50 101 LEU A CA 1
ATOM 829 C C . LEU A 1 101 ? 0.982 -0.892 -4.956 1.00 96.50 101 LEU A C 1
ATOM 831 O O . LEU A 1 101 ? 2.040 -0.820 -5.575 1.00 96.50 101 LEU A O 1
ATOM 835 N N . LEU A 1 102 ? 0.685 -1.930 -4.169 1.00 96.44 102 LEU A N 1
ATOM 836 C CA . LEU A 1 102 ? 1.605 -3.050 -3.946 1.00 96.44 102 LEU A CA 1
ATOM 837 C C . LEU A 1 102 ? 1.933 -3.801 -5.239 1.00 96.44 102 LEU A C 1
ATOM 839 O O . LEU A 1 102 ? 3.107 -4.058 -5.509 1.00 96.44 102 LEU A O 1
ATOM 843 N N . ILE A 1 103 ? 0.923 -4.105 -6.057 1.00 96.62 103 ILE A N 1
ATOM 844 C CA . ILE A 1 103 ? 1.122 -4.752 -7.360 1.00 96.62 103 ILE A CA 1
ATOM 845 C C . ILE A 1 103 ? 1.973 -3.862 -8.266 1.00 96.62 103 ILE A C 1
ATOM 847 O O . ILE A 1 103 ? 2.957 -4.333 -8.838 1.00 96.62 103 ILE A O 1
ATOM 851 N N . TYR A 1 104 ? 1.634 -2.573 -8.358 1.00 96.31 104 TYR A N 1
ATOM 852 C CA . TYR A 1 104 ? 2.393 -1.620 -9.161 1.00 96.31 104 TYR A CA 1
ATOM 853 C C . TYR A 1 104 ? 3.864 -1.568 -8.741 1.00 96.31 104 TYR A C 1
ATOM 855 O O . TYR A 1 104 ? 4.743 -1.707 -9.585 1.00 96.31 104 TYR A O 1
ATOM 863 N N . GLU A 1 105 ? 4.154 -1.385 -7.451 1.00 95.44 105 GLU A N 1
ATOM 864 C CA . GLU A 1 105 ? 5.529 -1.254 -6.963 1.00 95.44 105 GLU A CA 1
ATOM 865 C C . GLU A 1 105 ? 6.322 -2.562 -7.128 1.00 95.44 105 GLU A C 1
ATOM 867 O O . GLU A 1 105 ? 7.494 -2.529 -7.514 1.00 95.44 105 GLU A O 1
ATOM 872 N N . SER A 1 106 ? 5.680 -3.715 -6.904 1.00 94.94 106 SER A N 1
ATOM 873 C CA . SER A 1 106 ? 6.281 -5.039 -7.101 1.00 94.94 106 SER A CA 1
ATOM 874 C C . SER A 1 106 ? 6.670 -5.274 -8.567 1.00 94.94 106 SER A C 1
ATOM 876 O O . SER A 1 106 ? 7.830 -5.574 -8.867 1.00 94.94 106 SER A O 1
ATOM 878 N N . GLU A 1 107 ? 5.743 -5.062 -9.502 1.00 95.19 107 GLU A N 1
ATOM 879 C CA . GLU A 1 107 ? 6.003 -5.236 -10.933 1.00 95.19 107 GLU A CA 1
ATOM 880 C C . GLU A 1 107 ? 6.950 -4.158 -11.485 1.00 95.19 107 GLU A C 1
ATOM 882 O O . GLU A 1 107 ? 7.832 -4.459 -12.292 1.00 95.19 107 GLU A O 1
ATOM 887 N N . ALA A 1 108 ? 6.839 -2.907 -11.028 1.00 94.31 108 ALA A N 1
ATOM 888 C CA . ALA A 1 108 ? 7.748 -1.837 -11.430 1.00 94.31 108 ALA A CA 1
ATOM 889 C C . ALA A 1 108 ? 9.192 -2.143 -11.015 1.00 94.31 108 ALA A C 1
ATOM 891 O O . ALA A 1 108 ? 10.109 -1.911 -11.804 1.00 94.31 108 ALA A O 1
ATOM 892 N N . ARG A 1 109 ? 9.420 -2.694 -9.815 1.00 93.38 109 ARG A N 1
ATOM 893 C CA . ARG A 1 109 ? 10.753 -3.156 -9.391 1.00 93.38 109 ARG A CA 1
ATOM 894 C C . ARG A 1 109 ? 11.244 -4.325 -10.235 1.00 93.38 109 ARG A C 1
ATOM 896 O O . ARG A 1 109 ? 12.382 -4.290 -10.699 1.00 93.38 109 ARG A O 1
ATOM 903 N N . LYS A 1 110 ? 10.383 -5.312 -10.496 1.00 92.06 110 LYS A N 1
ATOM 904 C CA . LYS A 1 110 ? 10.694 -6.459 -11.362 1.00 92.06 110 LYS A CA 1
ATOM 905 C C . LYS A 1 110 ? 11.136 -6.030 -12.766 1.00 92.06 110 LYS A C 1
ATOM 907 O O . LYS A 1 110 ? 12.067 -6.609 -13.317 1.00 92.06 110 LYS A O 1
ATOM 912 N N . LEU A 1 111 ? 10.499 -5.002 -13.326 1.00 91.62 111 LEU A N 1
ATOM 913 C CA . LEU A 1 111 ? 10.805 -4.448 -14.651 1.00 91.62 111 LEU A CA 1
ATOM 914 C C . LEU A 1 111 ? 11.942 -3.405 -14.645 1.00 91.62 111 LEU A C 1
ATOM 916 O O . LEU A 1 111 ? 12.279 -2.866 -15.698 1.00 91.62 111 LEU A O 1
ATOM 920 N N . GLY A 1 112 ? 12.517 -3.076 -13.482 1.00 91.06 112 GLY A N 1
ATOM 921 C CA . GLY A 1 112 ? 13.540 -2.031 -13.353 1.00 91.06 112 GLY A CA 1
ATOM 922 C C . GLY A 1 112 ? 13.019 -0.606 -13.602 1.00 91.06 112 GLY A C 1
ATOM 923 O O . GLY A 1 112 ? 13.792 0.293 -13.933 1.00 91.06 112 GLY A O 1
ATOM 924 N N . LEU A 1 113 ? 11.708 -0.387 -13.467 1.00 88.38 113 LEU A N 1
ATOM 925 C CA . LEU A 1 113 ? 11.027 0.892 -13.694 1.00 88.38 113 LEU A CA 1
ATOM 926 C C . LEU A 1 113 ? 10.945 1.766 -12.437 1.00 88.38 113 LEU A C 1
ATOM 928 O O . LEU A 1 113 ? 10.732 2.980 -12.565 1.00 88.38 113 LEU A O 1
ATOM 932 N N . SER A 1 114 ? 11.121 1.177 -11.248 1.00 80.38 114 SER A N 1
ATOM 933 C CA . SER A 1 114 ? 11.091 1.878 -9.961 1.00 80.38 114 SER A CA 1
ATOM 934 C C . SER A 1 114 ? 12.064 3.061 -9.955 1.00 80.38 114 SER A C 1
ATOM 936 O O . SER A 1 114 ? 13.227 2.930 -10.346 1.00 80.38 114 SER A O 1
ATOM 938 N N . LYS A 1 115 ? 11.590 4.238 -9.531 1.00 65.44 115 LYS A N 1
ATOM 939 C CA . LYS A 1 115 ? 12.477 5.388 -9.312 1.00 65.44 115 LYS A CA 1
ATOM 940 C C . LYS A 1 115 ? 13.394 5.062 -8.126 1.00 65.44 115 LYS A C 1
ATOM 942 O O . LYS A 1 115 ? 12.901 4.556 -7.122 1.00 65.44 115 LYS A O 1
ATOM 947 N N . LYS A 1 116 ? 14.701 5.278 -8.308 1.00 51.94 116 LYS A N 1
ATOM 948 C CA . LYS A 1 116 ? 15.689 5.232 -7.221 1.00 51.94 116 LYS A CA 1
ATOM 949 C C . LYS A 1 116 ? 15.405 6.324 -6.200 1.00 51.94 116 LYS A C 1
ATOM 951 O O . LYS A 1 116 ? 14.891 7.382 -6.636 1.00 51.94 116 LYS A O 1
#

Radius of gyration: 14.57 Å; Cα contacts (8 Å, |Δi|>4): 98; chains: 1; bounding box: 33×26×40 Å

Organism: Parascaris equorum (NCBI:txid6256)

InterPro domains:
  IPR002483 PWI domain [PF01480] (42-108)
  IPR002483 PWI domain [PS51025] (22-116)
  IPR002483 PWI domain [SM00311] (35-108)
  IPR036483 PWI domain superfamily [SSF101233] (40-107)
  IPR052768 RNA-binding protein 25 [PTHR18806] (1-115)

Nearest PDB structures (foldseek):
  3v53-assembly4_D  TM=9.652E-01  e=1.394E-10  Homo sapiens
  3v53-assembly3_C  TM=9.973E-01  e=7.551E-10  Homo sapiens
  3v53-assembly1_A  TM=9.563E-01  e=1.815E-10  Homo sapiens
  3v53-assembly2_B  TM=9.686E-01  e=9.832E-10  Homo sapiens
  3v53-assembly5_E  TM=9.836E-01  e=8.124E-09  Homo sapiens

Sequence (116 aa):
MTPEERKQMIKDLIERIPTAKDELFAFPIHWNYVDKTLVDQRVKPWVSKKITDYIGEEEASLVDFVCEKVISKTDPQKILSDIAMVLDDEAEVFVVKMWRLLIYESEARKLGLSKK

Foldseek 3Di:
DDPVVLVVVLVVLLVPQDPDPVCLLVDDFPCVLVDPVCLVPPVLVVLQVVVCVQPVDGDVVVSVVLSVCVNVVHRLVVQLVVCCVPRPPCSSVSSSVSSSSRSSSRVCVVVVSDDD

Solvent-accessible surface area (backbone atoms only — not comparable to full-atom values): 6733 Å² total; per-residue (Å²): 131,54,76,65,56,50,50,50,54,53,50,55,52,58,73,66,54,62,86,52,65,68,59,41,69,66,50,87,68,59,58,92,55,57,43,71,67,48,38,66,72,51,47,44,59,51,44,44,53,50,48,23,72,72,72,73,47,87,55,64,69,60,37,50,52,54,50,52,39,58,73,67,66,52,57,62,69,58,52,31,60,66,42,29,80,77,47,48,87,53,19,59,61,51,46,54,53,49,50,53,49,51,46,49,54,22,52,28,47,74,70,69,64,55,82,129